Protein AF-A0A1V4XGA5-F1 (afdb_monomer_lite)

Sequence (130 aa):
MRIRLISMTCALLSMILLMPLAASAEAWVLWSKNELLSFDKGGVSKESREWEIIYAFPSYKQCVQGQEQTWKQRKIVWSNPGDKAVEKVDGKKPDLLIIHYKGSADKSAGARRTDTLMCLPSPLDPRDPK

Radius of gyration: 26.68 Å; chains: 1; bounding box: 82×33×81 Å

Foldseek 3Di:
DDDDDPDDDPPVVVVVPPPPPPPPQQKKWKKKKKWKFKAAPPGTPDIDIDMDTPDIDSDPVVSLVVLVVVVVVVQVVQVPPPHFDWPDWDDPDSFKIKTWTDWDPDPGMTMTMIMMIGMDGPVDDPPDDD

Secondary structure (DSSP, 8-state):
-------SSTTSSTTGGG---------EEEEEEEEEEEEETTEEEEEEEEEEEEEEESSHHHHHHHHHHHHHHHHHHTTSTTS--EEEEEEEETTEEEEEEPPP--TTS-EEEEEEEEEEETT--TTS--

Structure (mmCIF, N/CA/C/O backbone):
data_AF-A0A1V4XGA5-F1
#
_entry.id   AF-A0A1V4XGA5-F1
#
loop_
_atom_site.group_PDB
_atom_site.id
_atom_site.type_symbol
_atom_site.label_atom_id
_atom_site.label_alt_id
_atom_site.label_comp_id
_atom_site.label_asym_id
_atom_site.label_entity_id
_atom_site.label_seq_id
_atom_site.pdbx_PDB_ins_code
_atom_site.Cartn_x
_atom_site.Cartn_y
_atom_site.Cartn_z
_atom_site.occupancy
_atom_site.B_iso_or_equiv
_atom_site.auth_seq_id
_atom_site.auth_comp_id
_atom_site.auth_asym_id
_atom_site.auth_atom_id
_atom_site.pdbx_PDB_model_num
ATOM 1 N N . MET A 1 1 ? -60.502 -20.041 53.160 1.00 39.03 1 MET A N 1
ATOM 2 C CA . MET A 1 1 ? -59.070 -19.675 53.174 1.00 39.03 1 MET A CA 1
ATOM 3 C C . MET A 1 1 ? -58.451 -20.187 51.872 1.00 39.03 1 MET A C 1
ATOM 5 O O . MET A 1 1 ? -58.300 -21.389 51.724 1.00 39.03 1 MET A O 1
ATOM 9 N N . ARG A 1 2 ? -58.257 -19.326 50.861 1.00 42.47 2 ARG A N 1
ATOM 10 C CA . ARG A 1 2 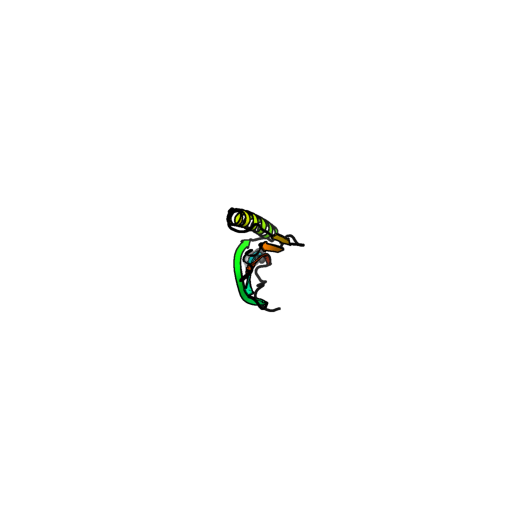? -57.710 -19.701 49.539 1.00 42.47 2 ARG A CA 1
ATOM 11 C C . ARG A 1 2 ? -56.370 -18.988 49.364 1.00 42.47 2 ARG A C 1
ATOM 13 O O . ARG A 1 2 ? -56.331 -17.761 49.339 1.00 42.47 2 ARG A O 1
ATOM 20 N N . ILE A 1 3 ? -55.293 -19.766 49.338 1.00 47.38 3 ILE A N 1
ATOM 21 C CA . ILE A 1 3 ? -53.911 -19.292 49.234 1.00 47.38 3 ILE A CA 1
ATOM 22 C C . ILE A 1 3 ? -53.665 -18.828 47.793 1.00 47.38 3 ILE A C 1
ATOM 24 O O . ILE A 1 3 ? -53.963 -19.545 46.840 1.00 47.38 3 ILE A O 1
ATOM 28 N N . ARG A 1 4 ? -53.178 -17.590 47.654 1.00 48.88 4 ARG A N 1
ATOM 29 C CA . ARG A 1 4 ? -52.839 -16.941 46.383 1.00 48.88 4 ARG A CA 1
ATOM 30 C C . ARG A 1 4 ? -51.620 -17.627 45.765 1.00 48.88 4 ARG A C 1
ATOM 32 O O . ARG A 1 4 ? -50.563 -17.664 46.381 1.00 48.88 4 ARG A O 1
ATOM 39 N N . LEU A 1 5 ? -51.775 -18.123 44.543 1.00 51.28 5 LEU A N 1
ATOM 40 C CA . LEU A 1 5 ? -50.743 -18.808 43.761 1.00 51.28 5 LEU A CA 1
ATOM 41 C C . LEU A 1 5 ? -50.466 -17.990 42.492 1.00 51.28 5 LEU A C 1
ATOM 43 O O . LEU A 1 5 ? -50.730 -18.427 41.382 1.00 51.28 5 LEU A O 1
ATOM 47 N N . ILE A 1 6 ? -50.030 -16.739 42.655 1.00 53.91 6 ILE A N 1
ATOM 48 C CA . ILE A 1 6 ? -49.621 -15.881 41.532 1.00 53.91 6 ILE A CA 1
ATOM 49 C C . ILE A 1 6 ? -48.497 -14.971 42.023 1.00 53.91 6 ILE A C 1
ATOM 51 O O . ILE A 1 6 ? -48.749 -13.845 42.431 1.00 53.91 6 ILE A O 1
ATOM 55 N N . SER A 1 7 ? -47.261 -15.463 42.061 1.00 53.22 7 SER A N 1
ATOM 56 C CA . SER A 1 7 ? -46.095 -14.585 42.234 1.00 53.22 7 SER A CA 1
ATOM 57 C C . SER A 1 7 ? -44.791 -15.309 41.903 1.00 53.22 7 SER A C 1
ATOM 59 O O . SER A 1 7 ? -43.906 -15.385 42.750 1.00 53.22 7 SER A O 1
ATOM 61 N N . MET A 1 8 ? -44.648 -15.909 40.714 1.00 50.91 8 MET A N 1
ATOM 62 C CA . MET A 1 8 ? -43.345 -16.508 40.378 1.00 50.91 8 MET A CA 1
ATOM 63 C C . MET A 1 8 ? -43.033 -16.684 38.887 1.00 50.91 8 MET A C 1
ATOM 65 O O . MET A 1 8 ? -42.245 -17.547 38.529 1.00 50.91 8 MET A O 1
ATOM 69 N N . THR A 1 9 ? -43.619 -15.875 38.001 1.00 50.66 9 THR A N 1
ATOM 70 C CA . THR A 1 9 ? -43.329 -15.956 36.552 1.00 50.66 9 THR A CA 1
ATOM 71 C C . THR A 1 9 ? -42.766 -14.672 35.937 1.00 50.66 9 THR A C 1
ATOM 73 O O . THR A 1 9 ? -42.233 -14.725 34.835 1.00 50.66 9 THR A O 1
ATOM 76 N N . CYS A 1 10 ? -42.764 -13.534 36.643 1.00 47.88 10 CYS A N 1
ATOM 77 C CA . CYS A 1 10 ? -42.245 -12.269 36.092 1.00 47.88 10 CYS A CA 1
ATOM 78 C C . CYS A 1 10 ? -40.722 -12.072 36.197 1.00 47.88 10 CYS A C 1
ATOM 80 O O . CYS A 1 10 ? -40.206 -11.128 35.610 1.00 47.88 10 CYS A O 1
ATOM 82 N N . ALA A 1 11 ? -39.983 -12.919 36.922 1.00 51.38 11 ALA A N 1
ATOM 83 C CA . ALA A 1 11 ? -38.547 -12.699 37.144 1.00 51.38 11 ALA A CA 1
ATOM 84 C C . ALA A 1 11 ? -37.634 -13.284 36.047 1.00 51.38 11 ALA A C 1
ATOM 86 O O . ALA A 1 11 ? -36.459 -12.939 35.990 1.00 51.38 11 ALA A O 1
ATOM 87 N N . LEU A 1 12 ? -38.152 -14.158 35.174 1.00 49.78 12 LEU A N 1
ATOM 88 C CA . LEU A 1 12 ? -37.349 -14.825 34.137 1.00 49.78 12 LEU A CA 1
ATOM 89 C C . LEU A 1 12 ? -37.356 -14.096 32.784 1.00 49.78 12 LEU A C 1
ATOM 91 O O . LEU A 1 12 ? -36.491 -14.360 31.955 1.00 49.78 12 LEU A O 1
ATOM 95 N N . LEU A 1 13 ? -38.279 -13.152 32.556 1.00 48.88 13 LEU A N 1
ATOM 96 C CA . LEU A 1 13 ? -38.340 -12.393 31.297 1.00 48.88 13 LEU A CA 1
ATOM 97 C C . LEU A 1 13 ? -37.403 -11.172 31.265 1.00 48.88 13 LEU A C 1
ATOM 99 O O . LEU A 1 13 ? -37.088 -10.666 30.192 1.00 48.88 13 LEU A O 1
ATOM 103 N N . SER A 1 14 ? -36.936 -10.695 32.420 1.00 50.59 14 SER A N 1
ATOM 104 C CA . SER A 1 14 ? -36.100 -9.492 32.535 1.00 50.59 14 SER A CA 1
ATOM 105 C C . SER A 1 14 ? -34.599 -9.742 32.334 1.00 50.59 14 SER A C 1
ATOM 107 O O . SER A 1 14 ? -33.855 -8.783 32.155 1.00 50.59 14 SER A O 1
ATOM 109 N N . MET A 1 15 ? -34.138 -11.000 32.290 1.00 50.62 15 MET A N 1
ATOM 110 C CA . MET A 1 15 ? -32.725 -11.329 32.023 1.00 50.62 15 MET A CA 1
ATOM 111 C C . MET A 1 15 ? -32.352 -11.377 30.532 1.00 50.62 15 MET A C 1
ATOM 113 O O . MET A 1 15 ? -31.168 -11.396 30.210 1.00 50.62 15 MET A O 1
ATOM 117 N N . ILE A 1 16 ? -33.322 -11.360 29.611 1.00 55.00 16 ILE A N 1
ATOM 118 C CA . ILE A 1 16 ? -33.055 -11.476 28.162 1.00 55.00 16 ILE A CA 1
ATOM 119 C C . ILE A 1 16 ? -32.759 -10.106 27.508 1.00 55.00 16 ILE A C 1
ATOM 121 O O . ILE A 1 16 ? -32.210 -10.039 26.414 1.00 55.00 16 ILE A O 1
ATOM 125 N N . LEU A 1 17 ? -33.038 -8.989 28.189 1.00 51.81 17 LEU A N 1
ATOM 126 C CA . LEU A 1 17 ? -32.916 -7.628 27.632 1.00 51.81 17 LEU A CA 1
ATOM 127 C C . LEU A 1 17 ? -31.527 -6.977 27.772 1.00 51.81 17 LEU A C 1
ATOM 129 O O . LEU A 1 17 ? -31.356 -5.820 27.399 1.00 51.81 17 LEU A O 1
ATOM 133 N N . LEU A 1 18 ? -30.530 -7.708 28.276 1.00 53.53 18 LEU A N 1
ATOM 134 C CA . LEU A 1 18 ? -29.144 -7.240 28.416 1.00 53.53 18 LEU A CA 1
ATOM 135 C C . LEU A 1 18 ? -28.170 -8.032 27.539 1.00 53.53 18 LEU A C 1
ATOM 137 O O . LEU A 1 18 ? -26.986 -8.111 27.853 1.00 53.53 18 LEU A O 1
ATOM 141 N N . MET A 1 19 ? -28.635 -8.615 26.429 1.00 59.16 19 MET A N 1
ATOM 142 C CA . MET A 1 19 ? -27.693 -8.966 25.371 1.00 59.16 19 MET A CA 1
ATOM 143 C C . MET A 1 19 ? -27.219 -7.653 24.743 1.00 59.16 19 MET A C 1
ATOM 145 O O . MET A 1 19 ? -28.039 -6.958 24.135 1.00 59.16 19 MET A O 1
ATOM 149 N N . PRO A 1 20 ? -25.936 -7.270 24.897 1.00 57.62 20 PRO A N 1
ATOM 150 C CA . PRO A 1 20 ? -25.413 -6.174 24.112 1.00 57.62 20 PRO A CA 1
ATOM 151 C C . PRO A 1 20 ? -25.610 -6.600 22.663 1.00 57.62 20 PRO A C 1
ATOM 153 O O . PRO A 1 20 ? -25.123 -7.661 22.265 1.00 57.62 20 PRO A O 1
ATOM 156 N N . LEU A 1 21 ? -26.373 -5.815 21.892 1.00 52.91 21 LEU A N 1
ATOM 157 C CA . LEU A 1 21 ? -26.310 -5.902 20.440 1.00 52.91 21 LEU A CA 1
ATOM 158 C C . LEU A 1 21 ? -24.822 -5.901 20.134 1.00 52.91 21 LEU A C 1
ATOM 160 O O . LEU A 1 21 ? -24.141 -4.936 20.485 1.00 52.91 21 LEU A O 1
ATOM 16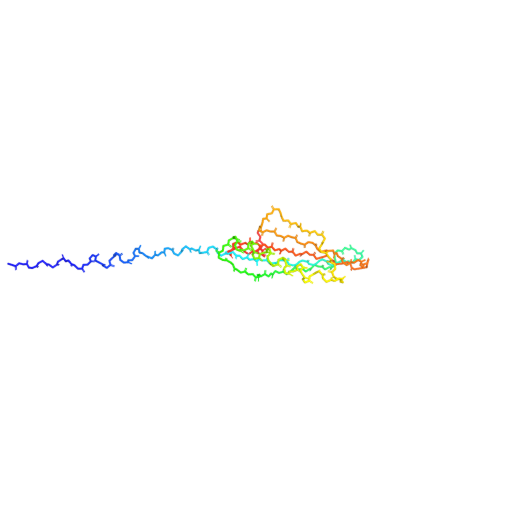4 N N . ALA A 1 22 ? -24.312 -7.013 19.606 1.00 53.34 22 ALA A N 1
ATOM 165 C CA . ALA A 1 22 ? -22.938 -7.103 19.173 1.00 53.34 22 ALA A CA 1
ATOM 166 C C . ALA A 1 22 ? -22.770 -5.980 18.153 1.00 53.34 22 ALA A C 1
ATOM 168 O O . ALA A 1 22 ? -23.205 -6.099 17.008 1.00 53.34 22 ALA A O 1
ATOM 169 N N . ALA A 1 23 ? -22.243 -4.844 18.609 1.00 54.56 23 ALA A N 1
ATOM 170 C CA . ALA A 1 23 ? -21.794 -3.789 17.740 1.00 54.56 23 ALA A CA 1
ATOM 171 C C . ALA A 1 23 ? -20.790 -4.494 16.843 1.00 54.56 23 ALA A C 1
ATOM 173 O O . ALA A 1 23 ? -19.766 -4.971 17.332 1.00 54.56 23 ALA A O 1
ATOM 174 N N . SER A 1 24 ? -21.162 -4.684 15.577 1.00 56.19 24 SER A N 1
ATOM 175 C CA . SER A 1 24 ? -20.272 -5.179 14.539 1.00 56.19 24 SER A CA 1
ATOM 176 C C . SER A 1 24 ? -19.015 -4.332 14.649 1.00 56.19 24 SER A C 1
ATOM 178 O O . SER A 1 24 ? -19.040 -3.163 14.269 1.00 56.19 24 SER A O 1
ATOM 180 N N . ALA A 1 25 ? -17.963 -4.870 15.269 1.00 59.16 25 ALA A N 1
ATOM 181 C CA . ALA A 1 25 ? -16.711 -4.159 15.400 1.00 59.16 25 ALA A CA 1
ATOM 182 C C . ALA A 1 25 ? -16.238 -3.933 13.969 1.00 59.16 25 ALA A C 1
ATOM 184 O O . ALA A 1 25 ? -15.902 -4.891 13.274 1.00 59.16 25 ALA A O 1
ATOM 185 N N . GLU A 1 26 ? -16.326 -2.689 13.498 1.00 75.44 26 GLU A N 1
ATOM 186 C CA . GLU A 1 26 ? -15.869 -2.316 12.169 1.00 75.44 26 GLU A CA 1
ATOM 187 C C . GLU A 1 26 ? -14.363 -2.570 12.123 1.00 75.44 26 GLU A C 1
ATOM 189 O O . GLU A 1 26 ? -13.555 -1.759 12.573 1.00 75.44 26 GLU A O 1
ATOM 194 N N . ALA A 1 27 ? -13.984 -3.751 11.644 1.00 90.00 27 ALA A N 1
ATOM 195 C CA . ALA A 1 27 ? -12.598 -4.102 11.426 1.00 90.00 27 ALA A CA 1
ATOM 196 C C . ALA A 1 27 ? -12.096 -3.353 10.190 1.00 90.00 27 ALA A C 1
ATOM 198 O O . ALA A 1 27 ? -12.814 -3.194 9.204 1.00 90.00 27 ALA A O 1
ATOM 199 N N . TRP A 1 28 ? -10.852 -2.902 10.244 1.00 95.44 28 TRP A N 1
ATOM 200 C CA . TRP A 1 28 ? -10.155 -2.203 9.176 1.00 95.44 28 TRP A CA 1
ATOM 201 C C . TRP A 1 28 ? -8.948 -3.019 8.751 1.00 95.44 28 TRP A C 1
ATOM 203 O O . TRP A 1 28 ? -8.192 -3.509 9.581 1.00 95.44 28 TRP A O 1
ATOM 213 N N . VAL A 1 29 ? -8.756 -3.156 7.452 1.00 96.69 29 VAL A N 1
ATOM 214 C CA . VAL A 1 29 ? -7.722 -3.982 6.850 1.00 96.69 29 VAL A CA 1
ATOM 215 C C . VAL A 1 29 ? -6.731 -3.076 6.142 1.00 96.69 29 VAL A C 1
ATOM 217 O O . VAL A 1 29 ? -7.111 -2.228 5.332 1.00 96.69 29 VAL A O 1
ATOM 220 N N . LEU A 1 30 ? -5.453 -3.260 6.463 1.00 97.62 30 LEU A N 1
ATOM 221 C CA . LEU A 1 30 ? -4.349 -2.661 5.737 1.00 97.62 30 LEU A CA 1
ATOM 222 C C . LEU A 1 30 ? -3.985 -3.568 4.566 1.00 97.62 30 LEU A C 1
ATOM 224 O O . LEU A 1 30 ? -3.378 -4.625 4.741 1.00 97.62 30 LEU A O 1
ATOM 228 N N . TRP A 1 31 ? -4.329 -3.119 3.372 1.00 97.50 31 TRP A N 1
ATOM 229 C CA . TRP A 1 31 ? -3.990 -3.767 2.118 1.00 97.50 31 TRP A CA 1
ATOM 230 C C . TRP A 1 31 ? -2.710 -3.186 1.525 1.00 97.50 31 TRP A C 1
ATOM 232 O O . TRP A 1 31 ? -2.430 -1.992 1.653 1.00 97.50 31 TRP A O 1
ATOM 242 N N . SER A 1 32 ? -1.971 -4.031 0.816 1.00 96.31 32 SER A N 1
ATOM 243 C CA . SER A 1 32 ? -0.858 -3.663 -0.048 1.00 96.31 32 SER A CA 1
ATOM 244 C C . SER A 1 32 ? -1.156 -4.108 -1.473 1.00 96.31 32 SER A C 1
ATOM 246 O O . SER A 1 32 ? -1.566 -5.243 -1.702 1.00 96.31 32 SER A O 1
ATOM 248 N N . LYS A 1 33 ? -0.892 -3.230 -2.435 1.00 95.56 33 LYS A N 1
ATOM 249 C CA . LYS A 1 33 ? -0.879 -3.530 -3.865 1.00 95.56 33 LYS A CA 1
ATOM 250 C C . LYS A 1 33 ? 0.523 -3.264 -4.392 1.00 95.56 33 LYS A C 1
ATOM 252 O O . LYS A 1 33 ? 0.986 -2.132 -4.298 1.00 95.56 33 LYS A O 1
ATOM 257 N N . ASN A 1 34 ? 1.186 -4.270 -4.940 1.00 91.75 34 ASN A N 1
ATOM 258 C CA . ASN A 1 34 ? 2.492 -4.120 -5.573 1.00 91.75 34 ASN A CA 1
ATOM 259 C C . ASN A 1 34 ? 2.313 -4.231 -7.087 1.00 91.75 34 ASN A C 1
ATOM 261 O O . ASN A 1 34 ? 1.782 -5.223 -7.584 1.00 91.75 34 ASN A O 1
ATOM 265 N N . GLU A 1 35 ? 2.738 -3.208 -7.818 1.00 91.81 35 GLU A N 1
ATOM 266 C CA . GLU A 1 35 ? 2.656 -3.146 -9.274 1.00 91.81 35 GLU A CA 1
ATOM 267 C C . GLU A 1 35 ? 4.055 -3.023 -9.862 1.00 91.81 35 GLU A C 1
ATOM 269 O O . GLU A 1 35 ? 4.831 -2.152 -9.464 1.00 91.81 35 GLU A O 1
ATOM 274 N N . LEU A 1 36 ? 4.367 -3.880 -10.830 1.00 88.94 36 LEU A N 1
ATOM 275 C CA . LEU A 1 36 ? 5.624 -3.851 -11.565 1.00 88.94 36 LEU A CA 1
ATOM 276 C C . LEU A 1 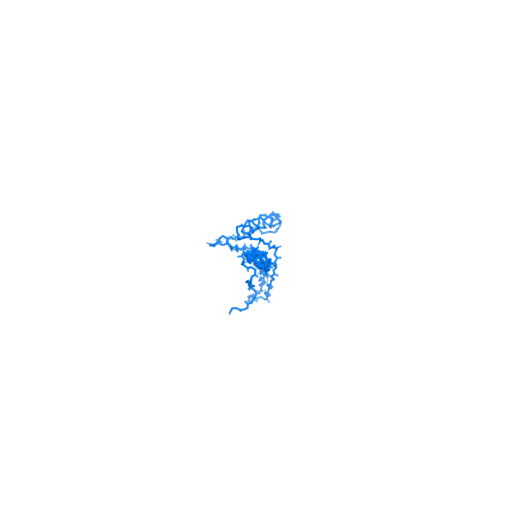36 ? 5.330 -3.795 -13.061 1.00 88.94 36 LEU A C 1
ATOM 278 O O . LEU A 1 36 ? 4.720 -4.701 -13.624 1.00 88.94 36 LEU A O 1
ATOM 282 N N . LEU A 1 37 ? 5.804 -2.729 -13.696 1.00 88.94 37 LEU A N 1
ATOM 283 C CA . LEU A 1 37 ? 5.778 -2.552 -15.141 1.00 88.94 37 LEU A CA 1
ATOM 284 C C . LEU A 1 37 ? 7.193 -2.730 -15.672 1.00 88.94 37 LEU A C 1
ATOM 286 O O . LEU A 1 37 ? 8.094 -1.989 -15.284 1.00 88.94 37 LEU A O 1
ATOM 290 N N . SER A 1 38 ? 7.389 -3.706 -16.546 1.00 87.19 38 SER A N 1
ATOM 291 C CA . SER A 1 38 ? 8.636 -3.904 -17.285 1.00 87.19 38 SER A CA 1
ATOM 292 C C . SER A 1 38 ? 8.483 -3.313 -18.678 1.00 87.19 38 SER A C 1
ATOM 294 O O . SER A 1 38 ? 7.427 -3.450 -19.295 1.00 87.19 38 SER A O 1
ATOM 296 N N . PHE A 1 39 ? 9.531 -2.659 -19.161 1.00 84.81 39 PHE A N 1
ATOM 297 C CA . PHE A 1 39 ? 9.551 -1.978 -20.447 1.00 84.81 39 PHE A CA 1
ATOM 298 C C . PHE A 1 39 ? 10.595 -2.608 -21.363 1.00 84.81 39 PHE A C 1
ATOM 300 O O . PHE A 1 39 ? 11.678 -2.970 -20.905 1.00 84.81 39 PHE A O 1
ATOM 307 N N . ASP A 1 40 ? 10.287 -2.699 -22.651 1.00 84.25 40 ASP A N 1
ATOM 308 C CA . ASP A 1 40 ? 11.223 -3.057 -23.715 1.00 84.25 40 ASP A CA 1
ATOM 309 C C . ASP A 1 40 ? 11.292 -1.948 -24.783 1.00 84.25 40 ASP A C 1
ATOM 311 O O . ASP A 1 40 ? 10.772 -0.845 -24.597 1.00 84.25 40 ASP A O 1
ATOM 315 N N . LYS A 1 41 ? 11.955 -2.223 -25.913 1.00 77.75 41 LYS A N 1
ATOM 316 C CA . LYS A 1 41 ? 12.194 -1.255 -27.000 1.00 77.75 41 LYS A CA 1
ATOM 317 C C . LYS A 1 41 ? 10.918 -0.707 -27.667 1.00 77.75 41 LYS A C 1
ATOM 319 O O . LYS A 1 41 ? 11.047 0.175 -28.513 1.00 77.75 41 LYS A O 1
ATOM 324 N N . GLY A 1 42 ? 9.726 -1.205 -27.325 1.00 73.12 42 GLY A N 1
ATOM 325 C CA . GLY A 1 42 ? 8.449 -0.770 -27.899 1.00 73.12 42 GLY A CA 1
ATOM 326 C C . GLY A 1 42 ? 7.399 -0.297 -26.890 1.00 73.12 42 GLY A C 1
ATOM 327 O O . GLY A 1 42 ? 6.386 0.256 -27.314 1.00 73.12 42 GLY A O 1
ATOM 328 N N . GLY A 1 43 ? 7.606 -0.476 -25.581 1.00 79.69 43 GLY A N 1
ATOM 329 C CA . GLY A 1 43 ? 6.630 -0.076 -24.564 1.00 79.69 43 GLY A CA 1
ATOM 330 C C . GLY A 1 43 ? 6.624 -0.994 -23.347 1.00 79.69 43 GLY A C 1
ATOM 331 O O . GLY A 1 43 ? 7.658 -1.532 -22.965 1.00 79.69 43 GLY A O 1
ATOM 332 N N . VAL A 1 44 ? 5.461 -1.140 -22.703 1.00 83.44 44 VAL A N 1
ATOM 333 C CA . VAL A 1 44 ? 5.285 -2.079 -21.583 1.00 83.44 44 VAL A CA 1
ATOM 334 C C . VAL A 1 44 ? 5.278 -3.503 -22.134 1.00 83.44 44 VAL A C 1
ATOM 336 O O . VAL A 1 44 ? 4.395 -3.861 -22.908 1.00 83.44 44 VAL A O 1
ATOM 339 N N . SER A 1 45 ? 6.243 -4.314 -21.711 1.00 86.69 45 SER A N 1
ATOM 340 C CA . SER A 1 45 ? 6.382 -5.715 -22.119 1.00 86.69 45 SER A CA 1
ATOM 341 C C . SER A 1 45 ? 5.750 -6.683 -21.124 1.00 86.69 45 SER A C 1
ATOM 343 O O . SER A 1 45 ? 5.280 -7.756 -21.501 1.00 86.69 45 SER A O 1
ATOM 345 N N . LYS A 1 46 ? 5.722 -6.312 -19.839 1.00 86.56 46 LYS A N 1
ATOM 346 C CA . LYS A 1 46 ? 5.137 -7.124 -18.772 1.00 86.56 46 LYS A CA 1
ATOM 347 C C . LYS A 1 46 ? 4.547 -6.243 -17.683 1.00 86.56 46 LYS A C 1
ATOM 349 O O . LYS A 1 46 ? 5.198 -5.310 -17.219 1.00 86.56 46 LYS A O 1
ATOM 354 N N . GLU A 1 47 ? 3.354 -6.601 -17.231 1.00 89.75 47 GLU A N 1
ATOM 355 C CA . GLU A 1 47 ? 2.725 -6.055 -16.032 1.00 89.75 47 GLU A CA 1
ATOM 356 C C . GLU A 1 47 ? 2.508 -7.191 -15.032 1.00 89.75 47 GLU A C 1
ATOM 358 O O . GLU A 1 47 ? 2.049 -8.276 -15.396 1.00 89.75 47 GLU A O 1
ATOM 363 N N . SER A 1 48 ? 2.845 -6.955 -13.768 1.00 90.62 48 SER A N 1
ATOM 364 C CA . SER A 1 48 ? 2.417 -7.809 -12.664 1.00 90.62 48 SER A CA 1
ATOM 365 C C . SER A 1 48 ? 1.794 -6.973 -11.562 1.00 90.62 48 SER A C 1
ATOM 367 O O . SER A 1 48 ? 2.275 -5.884 -11.239 1.00 90.62 48 SER A O 1
ATOM 369 N N . ARG A 1 49 ? 0.727 -7.514 -10.976 1.00 93.50 49 ARG A N 1
ATOM 370 C CA . ARG A 1 49 ? -0.019 -6.903 -9.884 1.00 93.50 49 ARG A CA 1
ATOM 371 C C . ARG A 1 49 ? -0.265 -7.944 -8.807 1.00 93.50 49 ARG A C 1
ATOM 373 O O . ARG A 1 49 ? -0.890 -8.966 -9.070 1.00 93.50 49 ARG A O 1
ATOM 380 N N . GLU A 1 50 ? 0.188 -7.646 -7.604 1.00 94.00 50 GLU A N 1
ATOM 381 C CA . GLU A 1 50 ? 0.020 -8.502 -6.436 1.00 94.00 50 GLU A CA 1
ATOM 382 C C . GLU A 1 50 ? -0.718 -7.742 -5.344 1.00 94.00 50 GLU A C 1
ATOM 384 O O . GLU A 1 50 ? -0.468 -6.55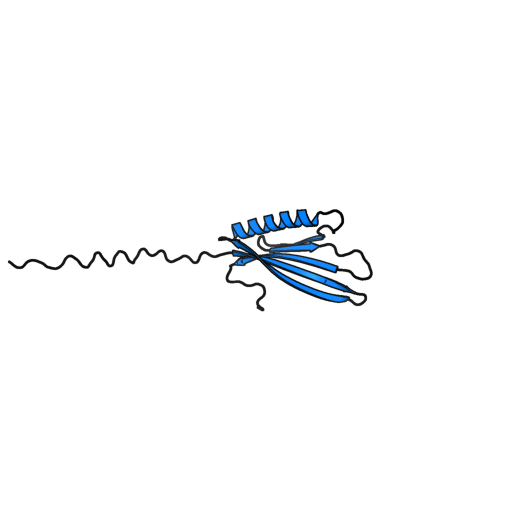6 -5.123 1.00 94.00 50 GLU A O 1
ATOM 389 N N . TRP A 1 51 ? -1.629 -8.436 -4.669 1.00 95.12 51 TRP A N 1
ATOM 390 C CA . TRP A 1 51 ? -2.412 -7.901 -3.565 1.00 95.12 51 TRP A CA 1
ATOM 391 C C . TRP A 1 51 ? -2.168 -8.724 -2.314 1.00 95.12 51 TRP A C 1
ATOM 393 O O . TRP A 1 51 ? -2.155 -9.952 -2.368 1.00 95.12 51 TRP A O 1
ATOM 403 N N . GLU A 1 52 ? -2.034 -8.041 -1.189 1.00 95.50 52 GLU A N 1
ATOM 404 C CA . GLU A 1 52 ? -1.739 -8.657 0.095 1.00 95.50 52 GLU A CA 1
ATOM 405 C C . GLU A 1 52 ? -2.507 -7.942 1.206 1.00 95.50 52 GLU A C 1
ATOM 407 O O . GLU A 1 52 ? -2.615 -6.713 1.210 1.00 95.50 52 GLU A O 1
ATOM 412 N N . ILE A 1 53 ? -3.012 -8.711 2.168 1.00 96.06 53 ILE A N 1
ATOM 413 C CA . ILE A 1 53 ? -3.451 -8.178 3.457 1.00 96.06 53 ILE A CA 1
ATOM 414 C C . ILE A 1 53 ? -2.239 -8.185 4.378 1.00 96.06 53 ILE A C 1
ATOM 416 O O . ILE A 1 53 ? -1.716 -9.248 4.695 1.00 96.06 53 ILE A O 1
ATOM 420 N N . ILE A 1 54 ? -1.815 -7.007 4.825 1.00 96.31 54 ILE A N 1
ATOM 421 C CA . ILE A 1 54 ? -0.677 -6.879 5.737 1.00 96.31 54 ILE A CA 1
ATOM 422 C C . ILE A 1 54 ? -1.139 -7.119 7.177 1.00 96.31 54 ILE A C 1
ATOM 424 O O . ILE A 1 54 ? -0.586 -7.958 7.880 1.00 96.31 54 ILE A O 1
ATOM 428 N N . TYR A 1 55 ? -2.177 -6.395 7.611 1.00 95.56 55 TYR A N 1
ATOM 429 C CA . TYR A 1 55 ? -2.719 -6.468 8.971 1.00 95.56 55 TYR A CA 1
ATOM 430 C C . TYR A 1 55 ? -4.218 -6.153 8.994 1.00 95.56 55 TYR A C 1
ATOM 432 O O . TYR A 1 55 ? -4.733 -5.457 8.118 1.00 95.56 55 TYR A O 1
ATOM 440 N N . ALA A 1 56 ? -4.896 -6.603 10.050 1.00 95.31 56 ALA A N 1
ATOM 441 C CA . ALA A 1 56 ? -6.249 -6.187 10.404 1.00 95.31 56 ALA A CA 1
ATOM 442 C C . ALA A 1 56 ? -6.243 -5.474 11.765 1.00 95.31 56 ALA A C 1
ATOM 444 O O . ALA A 1 56 ? -5.518 -5.861 12.681 1.00 95.31 56 ALA A O 1
ATOM 445 N N . PHE A 1 57 ? -7.062 -4.437 11.893 1.00 94.94 57 PHE A N 1
ATOM 446 C CA . PHE A 1 57 ? -7.140 -3.551 13.046 1.00 94.94 57 PHE A CA 1
ATOM 447 C C . PHE A 1 57 ? -8.597 -3.354 13.469 1.00 94.94 57 PHE A C 1
ATOM 449 O O . PHE A 1 57 ? -9.477 -3.285 12.616 1.00 94.94 57 PHE A O 1
ATOM 456 N N . PRO A 1 58 ? -8.883 -3.178 14.765 1.00 94.00 58 PRO A N 1
ATOM 457 C CA . PRO A 1 58 ? -10.240 -2.918 15.243 1.00 94.00 58 PRO A CA 1
ATOM 458 C C . PRO A 1 58 ? -10.724 -1.480 14.987 1.00 94.00 58 PRO A C 1
ATOM 460 O O . PRO A 1 58 ? -11.851 -1.153 15.338 1.00 94.00 58 PRO A O 1
ATOM 463 N N . SER A 1 59 ? -9.889 -0.585 14.443 1.00 94.88 59 SER A N 1
ATOM 464 C CA . SER A 1 59 ? -10.301 0.790 14.137 1.00 94.88 59 SER A CA 1
ATOM 465 C C . SER A 1 59 ? -9.513 1.409 12.985 1.00 94.88 59 SER A C 1
ATOM 467 O O . SER A 1 59 ? -8.337 1.099 12.774 1.00 94.88 59 SER A O 1
ATOM 469 N N . TYR A 1 60 ? -10.140 2.377 12.313 1.00 94.69 60 TYR A N 1
ATOM 470 C CA . TYR A 1 60 ? -9.529 3.189 11.261 1.00 94.69 60 TYR A CA 1
ATOM 471 C C . TYR A 1 60 ? -8.197 3.818 11.689 1.00 94.69 60 TYR A C 1
ATOM 473 O O . TYR A 1 60 ? -7.183 3.692 11.006 1.00 94.69 60 TYR A O 1
ATOM 481 N N . LYS A 1 61 ? -8.186 4.463 12.864 1.00 95.50 61 LYS A N 1
ATOM 482 C CA . LYS A 1 61 ? -7.012 5.170 13.389 1.00 95.50 61 LYS A CA 1
ATOM 483 C C . LYS A 1 61 ? -5.818 4.232 13.561 1.00 95.50 61 LYS A C 1
ATOM 485 O O . LYS A 1 61 ? -4.700 4.607 13.222 1.00 95.50 61 LYS A O 1
ATOM 490 N N . GLN A 1 62 ? -6.052 3.025 14.072 1.00 96.12 62 GLN A N 1
ATOM 491 C CA . GLN A 1 62 ? -4.992 2.031 14.229 1.00 96.12 62 GLN A CA 1
ATOM 492 C C . GLN A 1 62 ? -4.511 1.492 12.882 1.00 96.12 62 GLN A C 1
ATOM 494 O O . GLN A 1 62 ? -3.311 1.291 12.724 1.00 96.12 62 GLN A O 1
ATOM 499 N N . CYS A 1 63 ? -5.403 1.342 11.897 1.00 97.00 63 CYS A N 1
ATOM 500 C CA . CYS A 1 63 ? -4.991 0.979 10.546 1.00 97.00 63 CYS A CA 1
ATOM 501 C C . CYS A 1 63 ? -4.049 2.019 9.937 1.00 97.00 63 CYS A C 1
ATOM 503 O O . CYS A 1 63 ? -2.970 1.659 9.472 1.00 97.00 63 CYS A O 1
ATOM 505 N N . VAL A 1 64 ? -4.401 3.307 10.001 1.00 96.31 64 VAL A N 1
ATOM 506 C CA . VAL A 1 64 ? -3.548 4.394 9.490 1.00 96.31 64 VAL A CA 1
ATOM 507 C C . VAL A 1 64 ? -2.193 4.417 10.209 1.00 96.31 64 VAL A C 1
ATOM 509 O O . VAL A 1 64 ? -1.148 4.531 9.573 1.00 96.31 64 VAL A O 1
ATOM 512 N N . GLN A 1 65 ? -2.171 4.216 11.529 1.00 95.88 65 GLN A N 1
ATOM 513 C CA . GLN A 1 65 ? -0.913 4.099 12.278 1.00 95.88 65 GLN A CA 1
ATOM 514 C C . GLN A 1 65 ? -0.075 2.892 11.824 1.00 95.88 65 GLN A C 1
ATOM 516 O O . GLN A 1 65 ? 1.137 3.015 11.637 1.00 95.88 65 GLN A O 1
ATOM 521 N N . GLY A 1 66 ? -0.707 1.736 11.610 1.00 95.81 66 GLY A N 1
ATOM 522 C CA . GLY A 1 66 ? -0.057 0.544 11.066 1.00 95.81 66 GLY A CA 1
ATOM 523 C C . GLY A 1 66 ? 0.468 0.755 9.644 1.00 95.81 66 GLY A C 1
ATOM 524 O O . GLY A 1 66 ? 1.559 0.287 9.314 1.00 95.81 66 GLY A O 1
ATOM 525 N N . GLN A 1 67 ? -0.254 1.517 8.820 1.00 95.81 67 GLN A N 1
ATOM 526 C CA . GLN A 1 67 ? 0.165 1.916 7.479 1.00 95.81 67 GLN A CA 1
ATOM 527 C C . GLN A 1 67 ? 1.463 2.732 7.528 1.00 95.81 67 GLN A C 1
ATOM 529 O O . GLN A 1 67 ? 2.429 2.402 6.837 1.00 95.81 67 GLN A O 1
ATOM 534 N N . GLU A 1 68 ? 1.529 3.754 8.386 1.00 93.06 68 GLU A N 1
ATOM 535 C CA . GLU A 1 68 ? 2.735 4.569 8.565 1.00 93.06 68 GLU A CA 1
ATOM 536 C C . GLU A 1 68 ? 3.928 3.750 9.072 1.00 93.06 68 GLU A C 1
ATOM 538 O O . GLU A 1 68 ? 5.062 3.958 8.634 1.00 93.06 68 GLU A O 1
ATOM 543 N N . GLN A 1 69 ? 3.697 2.820 10.003 1.00 93.94 69 GLN A N 1
ATOM 544 C CA . GLN A 1 69 ? 4.744 1.934 10.518 1.00 93.94 69 GLN A CA 1
ATOM 545 C C . GLN A 1 69 ? 5.258 0.980 9.437 1.00 93.94 69 GLN A C 1
ATOM 547 O O . GLN A 1 69 ? 6.471 0.863 9.257 1.00 93.94 69 GLN A O 1
ATOM 552 N N . THR A 1 70 ? 4.349 0.371 8.674 1.00 93.19 70 THR A N 1
ATOM 553 C CA . THR A 1 70 ? 4.681 -0.489 7.529 1.00 93.19 70 THR A CA 1
ATOM 554 C C . THR A 1 70 ? 5.519 0.283 6.515 1.00 93.19 70 THR A C 1
ATOM 556 O O . THR A 1 70 ? 6.550 -0.205 6.050 1.00 93.19 70 THR A O 1
ATOM 559 N N . TRP A 1 71 ? 5.138 1.529 6.222 1.00 89.50 71 TRP A N 1
ATOM 560 C CA . TRP A 1 71 ? 5.915 2.392 5.343 1.00 89.50 71 TRP A CA 1
ATOM 561 C C . TRP A 1 71 ? 7.320 2.672 5.888 1.00 89.50 71 TRP A C 1
ATOM 563 O O . TRP A 1 71 ? 8.302 2.502 5.166 1.00 89.50 71 TRP A O 1
ATOM 573 N N . LYS A 1 72 ? 7.446 3.053 7.166 1.00 88.19 72 LYS A N 1
ATOM 574 C CA . LYS A 1 72 ? 8.750 3.296 7.808 1.00 88.19 72 LYS A CA 1
ATOM 575 C C . LYS A 1 72 ? 9.662 2.071 7.719 1.00 88.19 72 LYS A C 1
ATOM 577 O O . LYS A 1 72 ? 10.834 2.219 7.381 1.00 88.19 72 LYS A O 1
ATOM 582 N N . GLN A 1 73 ? 9.126 0.875 7.962 1.00 86.38 73 GLN A N 1
ATOM 583 C CA . GLN A 1 73 ? 9.876 -0.380 7.862 1.00 86.38 73 GLN A CA 1
ATOM 584 C C . GLN A 1 73 ? 10.315 -0.671 6.425 1.00 86.38 73 GLN A C 1
ATOM 586 O O . GLN A 1 73 ? 11.497 -0.914 6.187 1.00 86.38 73 GLN A O 1
ATOM 591 N N . ARG A 1 74 ? 9.400 -0.572 5.450 1.00 83.75 74 ARG A N 1
ATOM 592 C CA . ARG A 1 74 ? 9.740 -0.748 4.029 1.00 83.75 74 ARG A CA 1
ATOM 593 C C . ARG A 1 74 ? 10.815 0.248 3.605 1.00 83.75 74 ARG A C 1
ATOM 595 O O . ARG A 1 74 ? 11.791 -0.147 2.979 1.00 83.75 74 ARG A O 1
ATOM 602 N N . LYS A 1 75 ? 10.699 1.517 3.998 1.00 77.38 75 LYS A N 1
ATOM 603 C CA . LYS A 1 75 ? 11.705 2.537 3.689 1.00 77.38 75 LYS A CA 1
ATOM 604 C C . LYS A 1 75 ? 13.099 2.130 4.170 1.00 77.38 75 LYS A C 1
ATOM 606 O O . LYS A 1 75 ? 14.043 2.325 3.418 1.00 77.38 75 LYS A O 1
ATOM 611 N N . ILE A 1 76 ? 13.235 1.549 5.364 1.00 71.62 76 ILE A N 1
ATOM 612 C CA . ILE A 1 76 ? 14.528 1.065 5.881 1.00 71.62 76 ILE A CA 1
ATOM 613 C C . ILE A 1 76 ? 15.091 -0.049 4.988 1.00 71.62 76 ILE A C 1
ATOM 615 O O . ILE A 1 76 ? 16.243 0.041 4.575 1.00 71.62 76 ILE A O 1
ATOM 619 N N . VAL A 1 77 ? 14.274 -1.047 4.632 1.00 67.38 77 VAL A N 1
ATOM 620 C CA . VAL A 1 77 ? 14.690 -2.168 3.764 1.00 67.38 77 VAL A CA 1
ATOM 621 C C . VAL A 1 77 ? 15.138 -1.675 2.382 1.00 67.38 77 VAL A C 1
ATOM 623 O O . VAL A 1 77 ? 16.172 -2.100 1.874 1.00 67.38 77 VAL A O 1
ATOM 626 N N . TRP A 1 78 ? 14.401 -0.727 1.799 1.00 62.59 78 TRP A N 1
ATOM 627 C CA . TRP A 1 78 ? 14.674 -0.160 0.471 1.00 62.59 78 TRP A CA 1
ATOM 628 C C . TRP A 1 78 ? 15.672 1.011 0.480 1.00 62.59 78 TRP A C 1
ATOM 630 O O . TRP A 1 78 ? 15.923 1.607 -0.560 1.00 62.59 78 TRP A O 1
ATOM 640 N N . SER A 1 79 ? 16.255 1.370 1.631 1.00 57.25 79 SER A N 1
ATOM 641 C CA . SER A 1 79 ? 17.308 2.399 1.716 1.00 57.25 79 SER A CA 1
ATOM 642 C C . SER A 1 79 ? 18.720 1.824 1.538 1.00 57.25 79 SER A C 1
ATOM 644 O O . SER A 1 79 ? 19.700 2.521 1.800 1.00 57.25 79 SER A O 1
ATOM 646 N N . ASN A 1 80 ? 18.848 0.569 1.093 1.00 53.91 80 ASN A N 1
ATOM 647 C CA . ASN A 1 80 ? 20.147 -0.026 0.804 1.00 53.91 80 ASN A CA 1
ATOM 648 C C . ASN A 1 80 ? 20.827 0.684 -0.391 1.00 53.91 80 ASN A C 1
ATOM 650 O O . ASN A 1 80 ? 20.161 0.950 -1.394 1.00 53.91 80 ASN A O 1
ATOM 654 N N . PRO A 1 81 ? 22.148 0.961 -0.348 1.00 46.53 81 PRO A N 1
ATOM 655 C CA . PRO A 1 81 ? 22.820 1.851 -1.308 1.00 46.53 81 PRO A CA 1
ATOM 656 C C . PRO A 1 81 ? 22.821 1.410 -2.787 1.00 46.53 81 PRO A C 1
ATOM 658 O O . PRO A 1 81 ? 23.209 2.202 -3.643 1.00 46.53 81 PRO A O 1
ATOM 661 N N . GLY A 1 82 ? 22.409 0.176 -3.103 1.00 48.47 82 GLY A N 1
ATOM 662 C CA . GLY A 1 82 ? 22.325 -0.353 -4.474 1.00 48.47 82 GLY A CA 1
ATOM 663 C C . GLY A 1 82 ? 20.936 -0.268 -5.122 1.00 48.47 82 GLY A C 1
ATOM 664 O O . GLY A 1 82 ? 20.839 -0.193 -6.346 1.00 48.47 82 GLY A O 1
ATOM 665 N N . ASP A 1 83 ? 19.868 -0.190 -4.322 1.00 51.53 83 ASP A N 1
ATOM 666 C CA . ASP A 1 83 ? 18.483 -0.386 -4.769 1.00 51.53 83 ASP A CA 1
ATOM 667 C C . ASP A 1 83 ? 17.638 0.877 -4.554 1.00 51.53 83 ASP A C 1
ATOM 669 O O . ASP A 1 83 ? 16.749 0.946 -3.717 1.00 51.53 83 ASP A O 1
ATOM 673 N N . LYS A 1 84 ? 17.944 1.902 -5.353 1.00 55.16 84 LYS A N 1
ATOM 674 C CA . LYS A 1 84 ? 17.009 2.931 -5.848 1.00 55.16 84 LYS A CA 1
ATOM 675 C C . LYS A 1 84 ? 15.967 3.459 -4.848 1.00 55.16 84 LYS A C 1
ATOM 677 O O . LYS A 1 84 ? 14.835 2.995 -4.747 1.00 55.16 84 LYS A O 1
ATOM 682 N N . ALA A 1 85 ? 16.351 4.593 -4.266 1.00 71.19 85 ALA A N 1
ATOM 683 C CA . ALA A 1 85 ? 15.516 5.535 -3.537 1.00 71.19 85 ALA A CA 1
ATOM 684 C C . ALA A 1 85 ? 14.133 5.763 -4.171 1.00 71.19 85 ALA A C 1
ATOM 686 O O . ALA A 1 85 ? 14.005 6.002 -5.374 1.00 71.19 85 ALA A O 1
ATOM 687 N N . VAL A 1 86 ? 13.124 5.772 -3.306 1.00 77.31 86 VAL A N 1
ATOM 688 C CA . VAL A 1 86 ? 11.770 6.285 -3.537 1.00 77.31 86 VAL A CA 1
ATOM 689 C C . VAL A 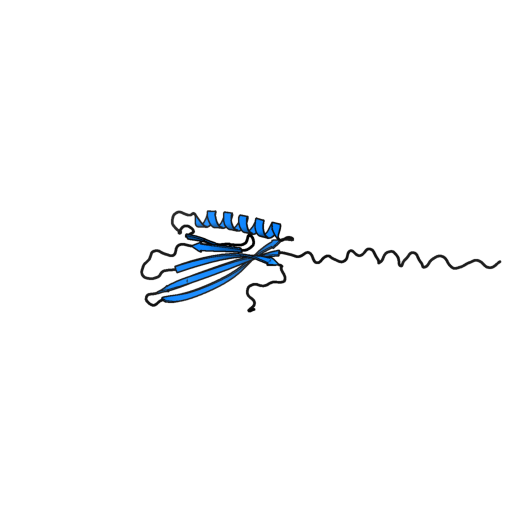1 86 ? 11.820 7.556 -4.394 1.00 77.31 86 VAL A C 1
ATOM 691 O O . VAL A 1 86 ? 12.518 8.511 -4.053 1.00 77.31 86 VAL A O 1
ATOM 694 N N . GLU A 1 87 ? 11.108 7.558 -5.519 1.00 81.56 87 GLU A N 1
ATOM 695 C CA . GLU A 1 87 ? 11.003 8.715 -6.413 1.00 81.56 87 GLU A CA 1
ATOM 696 C C . GLU A 1 87 ? 9.979 9.710 -5.880 1.00 81.56 87 GLU A C 1
ATOM 698 O O . GLU A 1 87 ? 10.238 10.910 -5.805 1.00 81.56 87 GLU A O 1
ATOM 703 N N . LYS A 1 88 ? 8.809 9.192 -5.506 1.00 85.19 88 LYS A N 1
ATOM 704 C CA . LYS A 1 88 ? 7.668 9.994 -5.090 1.00 85.19 88 LYS A CA 1
ATOM 705 C C . LYS A 1 88 ? 6.784 9.191 -4.151 1.00 85.19 88 LYS A C 1
ATOM 707 O O . LYS A 1 88 ? 6.615 7.988 -4.329 1.00 85.19 88 LYS A O 1
ATOM 712 N N . VAL A 1 89 ? 6.200 9.876 -3.177 1.00 86.06 89 VAL A N 1
ATOM 713 C CA . VAL A 1 89 ? 5.103 9.347 -2.369 1.00 86.06 89 VAL A CA 1
ATOM 714 C C . VAL A 1 89 ? 3.905 10.262 -2.580 1.00 86.06 89 VAL A C 1
ATOM 716 O O . VAL A 1 89 ? 3.996 11.463 -2.339 1.00 86.06 89 VAL A O 1
ATOM 719 N N . ASP A 1 90 ? 2.812 9.696 -3.070 1.00 88.62 90 ASP A N 1
ATOM 720 C CA . ASP A 1 90 ? 1.512 10.335 -3.226 1.00 88.62 90 ASP A CA 1
ATOM 721 C C . ASP A 1 90 ? 0.538 9.801 -2.168 1.00 88.62 90 ASP A C 1
ATOM 723 O O . ASP A 1 90 ? 0.697 8.704 -1.639 1.00 88.62 90 ASP A O 1
ATOM 727 N N . GLY A 1 91 ? -0.487 10.588 -1.851 1.00 75.94 91 GLY A N 1
ATOM 728 C CA . GLY A 1 91 ? -1.465 10.237 -0.824 1.00 75.94 91 GLY A CA 1
ATOM 729 C C . GLY A 1 91 ? -2.215 11.473 -0.364 1.00 75.94 91 GLY A C 1
ATOM 730 O O . GLY A 1 91 ? -1.844 12.118 0.609 1.00 75.94 91 GLY A O 1
ATOM 731 N N . LYS A 1 92 ? -3.266 11.858 -1.097 1.00 72.88 92 LYS A N 1
ATOM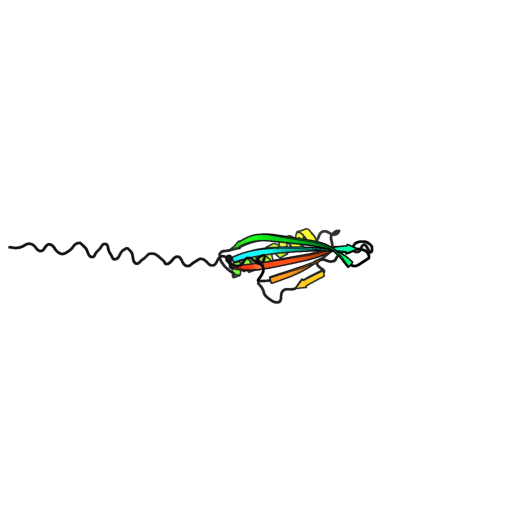 732 C CA . LYS A 1 92 ? -4.092 13.027 -0.734 1.00 72.88 92 LYS A CA 1
ATOM 733 C C . LYS A 1 92 ? -4.959 12.777 0.505 1.00 72.88 92 LYS A C 1
ATOM 735 O O . LYS A 1 92 ? -5.603 13.703 0.988 1.00 72.88 92 LYS A O 1
ATOM 740 N N . LYS A 1 93 ? -5.012 11.531 0.979 1.00 85.69 93 LYS A N 1
ATOM 741 C CA . LYS A 1 93 ? -5.802 11.094 2.123 1.00 85.69 93 LYS A CA 1
ATOM 742 C C . LYS A 1 93 ? -4.937 10.237 3.052 1.00 85.69 93 LYS A C 1
ATOM 744 O O . LYS A 1 93 ? -4.073 9.520 2.556 1.00 85.69 93 LYS A O 1
ATOM 749 N N . PRO A 1 94 ? -5.174 10.286 4.371 1.00 86.38 94 PRO A N 1
ATOM 750 C CA . PRO A 1 94 ? -4.384 9.539 5.350 1.00 86.38 94 PRO A CA 1
ATOM 751 C C . PRO A 1 94 ? -4.574 8.016 5.286 1.00 86.38 94 PRO A C 1
ATOM 753 O O . PRO A 1 94 ? -3.803 7.291 5.895 1.00 86.38 94 PRO A O 1
ATOM 756 N N . ASP A 1 95 ? -5.582 7.520 4.572 1.00 88.88 95 ASP A N 1
ATOM 757 C CA . ASP A 1 95 ? -5.866 6.096 4.396 1.00 88.88 95 ASP A CA 1
ATOM 758 C C . ASP A 1 95 ? -5.220 5.489 3.150 1.00 88.88 95 ASP A C 1
ATOM 760 O O . ASP A 1 95 ? -5.321 4.281 2.953 1.00 88.88 95 ASP A O 1
ATOM 764 N N . LEU A 1 96 ? -4.547 6.290 2.321 1.00 93.62 96 LEU A N 1
ATOM 765 C CA . LEU A 1 96 ? -3.986 5.868 1.043 1.00 93.62 96 LEU A CA 1
ATOM 766 C C . LEU A 1 96 ? -2.586 6.447 0.845 1.00 93.62 96 LEU A C 1
ATOM 768 O O . LEU A 1 96 ? -2.415 7.655 0.686 1.00 93.62 96 LEU A O 1
ATOM 772 N N . LEU A 1 97 ? -1.605 5.559 0.739 1.00 92.75 97 LEU A N 1
ATOM 773 C CA . LEU A 1 97 ? -0.230 5.883 0.379 1.00 92.75 97 LEU A CA 1
ATOM 774 C C . LEU A 1 97 ? 0.138 5.176 -0.921 1.00 92.75 97 LEU A C 1
ATOM 776 O O . LEU A 1 97 ? 0.008 3.963 -1.020 1.00 92.75 97 LEU A O 1
ATOM 780 N N . ILE A 1 98 ? 0.630 5.923 -1.904 1.00 92.44 98 ILE A N 1
ATOM 781 C CA . ILE A 1 98 ? 1.125 5.411 -3.184 1.00 92.44 98 ILE A CA 1
ATOM 782 C C . ILE A 1 98 ? 2.604 5.770 -3.277 1.00 92.44 98 ILE A C 1
ATOM 784 O O . ILE A 1 98 ? 2.982 6.934 -3.212 1.00 92.44 98 ILE A O 1
ATOM 788 N N . ILE A 1 99 ? 3.457 4.771 -3.421 1.00 90.44 99 ILE A N 1
ATOM 789 C CA . ILE A 1 99 ? 4.908 4.895 -3.392 1.00 90.44 99 ILE A CA 1
ATOM 790 C C . ILE A 1 99 ? 5.432 4.520 -4.770 1.00 90.44 99 ILE A C 1
ATOM 792 O O . ILE A 1 99 ? 5.334 3.371 -5.195 1.00 90.44 99 ILE A O 1
ATOM 796 N N . HIS A 1 100 ? 6.024 5.486 -5.461 1.00 88.44 100 HIS A N 1
ATOM 797 C CA . HIS A 1 100 ? 6.688 5.277 -6.738 1.00 88.44 100 HIS A CA 1
ATOM 798 C C . HIS A 1 100 ? 8.187 5.114 -6.518 1.00 88.44 100 HIS A C 1
ATOM 800 O O . HIS A 1 100 ? 8.837 5.962 -5.898 1.00 88.44 100 HIS A O 1
ATOM 806 N N . TYR A 1 101 ? 8.743 4.031 -7.047 1.00 84.69 101 TYR A N 1
ATOM 807 C CA . TYR A 1 101 ? 10.171 3.749 -6.975 1.00 84.69 101 TYR A CA 1
ATOM 808 C C . TYR A 1 101 ? 10.856 4.164 -8.272 1.00 84.69 101 TYR A C 1
ATOM 810 O O . TYR A 1 101 ? 10.305 3.977 -9.362 1.00 84.69 101 TYR A O 1
ATOM 818 N N . LYS A 1 102 ? 12.087 4.680 -8.159 1.00 77.81 102 LYS A N 1
ATOM 819 C CA . LYS A 1 102 ? 12.916 4.969 -9.333 1.00 77.81 102 LYS A CA 1
ATOM 820 C C . LYS A 1 102 ? 13.157 3.678 -10.104 1.00 77.81 102 LYS A C 1
ATOM 822 O O . LYS A 1 102 ? 13.595 2.682 -9.531 1.00 77.81 102 LYS A O 1
ATOM 827 N N . GLY A 1 103 ? 12.910 3.707 -11.409 1.00 70.81 103 GLY A N 1
ATOM 828 C CA . GLY A 1 103 ? 13.144 2.542 -12.252 1.00 70.81 103 GLY A CA 1
ATOM 829 C C . GLY A 1 103 ? 14.624 2.226 -12.458 1.00 70.81 103 GLY A C 1
ATOM 830 O O . GLY A 1 103 ? 15.501 3.048 -12.164 1.00 70.81 103 GLY A O 1
ATOM 831 N N . SER A 1 104 ? 14.930 1.023 -12.960 1.00 65.38 104 SER A N 1
ATOM 832 C CA . SER A 1 104 ? 16.297 0.689 -13.390 1.00 65.38 104 SER A CA 1
ATOM 833 C C . SER A 1 104 ? 16.802 1.693 -14.431 1.00 65.38 104 SER A C 1
ATOM 835 O O . SER A 1 104 ? 16.049 2.095 -15.307 1.00 65.38 104 SER A O 1
ATOM 837 N N . ALA A 1 105 ? 18.058 2.139 -14.304 1.00 56.03 105 ALA A N 1
ATOM 838 C CA . ALA A 1 105 ? 18.643 3.137 -15.213 1.00 56.03 105 ALA A CA 1
ATOM 839 C C . ALA A 1 105 ? 19.130 2.495 -16.523 1.00 56.03 105 ALA A C 1
ATOM 841 O O . ALA A 1 105 ? 19.692 3.176 -17.380 1.00 56.03 105 ALA A O 1
ATOM 842 N N . ASP A 1 106 ? 18.948 1.181 -16.650 1.00 52.59 106 ASP A N 1
ATOM 843 C CA . ASP A 1 106 ? 19.390 0.433 -17.806 1.00 52.59 106 ASP A CA 1
ATOM 844 C C . ASP A 1 106 ? 18.467 0.711 -19.000 1.00 52.59 106 ASP A C 1
ATOM 846 O O . ASP A 1 106 ? 17.257 0.482 -18.957 1.00 52.59 106 ASP A O 1
ATOM 850 N N . LYS A 1 107 ? 19.049 1.267 -20.066 1.00 49.53 107 LYS A N 1
ATOM 851 C CA . LYS A 1 107 ? 18.336 1.875 -21.205 1.00 49.53 107 LYS A CA 1
ATOM 852 C C . LYS A 1 107 ? 17.659 0.854 -22.128 1.00 49.53 107 LYS A C 1
ATOM 854 O O . LYS A 1 107 ? 16.960 1.251 -23.054 1.00 49.53 107 LYS A O 1
ATOM 859 N N . SER A 1 108 ? 17.881 -0.438 -21.892 1.00 52.19 108 SER A N 1
ATOM 860 C CA . SER A 1 108 ? 17.410 -1.532 -22.752 1.00 52.19 108 SER A CA 1
ATOM 861 C C . SER A 1 108 ? 16.199 -2.278 -22.182 1.00 52.19 108 SER A C 1
ATOM 863 O O . SER A 1 108 ? 15.453 -2.880 -22.951 1.00 52.19 108 SER A O 1
ATOM 865 N N . ALA A 1 109 ? 16.015 -2.239 -20.857 1.00 58.94 109 ALA A N 1
ATOM 866 C CA . ALA A 1 109 ? 14.906 -2.862 -20.141 1.00 58.94 109 ALA A CA 1
ATOM 867 C C . ALA A 1 109 ? 14.694 -2.146 -18.796 1.00 58.94 109 ALA A C 1
ATOM 869 O O . ALA A 1 109 ? 15.325 -2.459 -17.784 1.00 58.94 109 ALA A O 1
ATOM 870 N N . GLY A 1 110 ? 13.831 -1.132 -18.795 1.00 73.50 110 GLY A N 1
ATOM 871 C CA . GLY A 1 110 ? 13.436 -0.445 -17.569 1.00 73.50 110 GLY A CA 1
ATOM 872 C C . GLY A 1 110 ? 12.406 -1.268 -16.797 1.00 73.50 110 GLY A C 1
ATOM 873 O O . GLY A 1 110 ? 11.602 -1.982 -17.388 1.00 73.50 110 GLY A O 1
ATOM 874 N N . ALA A 1 111 ? 12.380 -1.131 -15.476 1.00 80.50 111 ALA A N 1
ATOM 875 C CA . ALA A 1 111 ? 11.274 -1.615 -14.657 1.00 80.50 111 ALA A CA 1
ATOM 876 C C . ALA A 1 111 ? 10.818 -0.487 -13.737 1.00 80.50 111 ALA A C 1
ATOM 878 O O . ALA A 1 111 ? 11.659 0.151 -13.107 1.00 80.50 111 ALA A O 1
ATOM 879 N N . ARG A 1 112 ? 9.512 -0.226 -13.667 1.00 85.06 112 ARG A N 1
ATOM 880 C CA . ARG A 1 112 ? 8.901 0.744 -12.756 1.00 85.06 112 ARG A CA 1
ATOM 881 C C . ARG A 1 112 ? 8.058 -0.005 -11.744 1.00 85.06 112 ARG A C 1
ATOM 883 O O . ARG A 1 112 ? 7.154 -0.746 -12.121 1.00 85.06 112 ARG A O 1
ATOM 890 N N . ARG A 1 113 ? 8.335 0.236 -10.467 1.00 86.88 113 ARG A N 1
ATOM 891 C CA . ARG A 1 113 ? 7.576 -0.331 -9.358 1.00 86.88 113 ARG A CA 1
ATOM 892 C C . ARG A 1 113 ? 6.722 0.740 -8.691 1.00 86.88 113 ARG A C 1
ATOM 894 O O . ARG A 1 113 ? 7.189 1.863 -8.482 1.00 86.88 113 ARG A O 1
ATOM 901 N N . THR A 1 114 ? 5.493 0.376 -8.348 1.00 90.38 114 THR A N 1
ATOM 902 C CA . THR A 1 114 ? 4.605 1.174 -7.503 1.00 90.38 114 THR A CA 1
ATOM 903 C C . THR A 1 114 ? 4.032 0.295 -6.400 1.00 90.38 114 THR A C 1
ATOM 905 O O . THR A 1 114 ? 3.425 -0.730 -6.694 1.00 90.38 114 THR A O 1
ATOM 908 N N . ASP A 1 115 ? 4.188 0.712 -5.148 1.00 91.69 115 ASP A N 1
ATOM 909 C CA . ASP A 1 115 ? 3.523 0.079 -4.008 1.00 91.69 115 ASP A CA 1
ATOM 910 C C . ASP A 1 115 ? 2.388 0.991 -3.547 1.00 91.69 115 ASP A C 1
ATOM 912 O O . ASP A 1 115 ? 2.579 2.191 -3.387 1.00 91.69 115 ASP A O 1
ATOM 916 N N . THR A 1 116 ? 1.206 0.443 -3.303 1.00 95.06 116 THR A N 1
ATOM 917 C CA . THR A 1 116 ? 0.095 1.169 -2.685 1.00 95.06 116 THR A CA 1
ATOM 918 C C . THR A 1 116 ? -0.253 0.515 -1.366 1.00 95.06 116 THR A C 1
ATOM 920 O O . THR A 1 116 ? -0.487 -0.688 -1.326 1.00 95.06 116 THR A O 1
ATOM 923 N N . LEU A 1 117 ? -0.330 1.300 -0.301 1.00 96.31 117 LEU A N 1
ATOM 924 C CA . LEU A 1 117 ? -0.880 0.890 0.980 1.00 96.31 117 LEU A CA 1
ATOM 925 C C . LEU A 1 117 ? -2.233 1.569 1.165 1.00 96.31 117 LEU A C 1
ATOM 927 O O . LEU A 1 117 ? -2.352 2.774 0.947 1.00 96.31 117 LEU A O 1
ATOM 931 N N . MET A 1 118 ? -3.247 0.813 1.577 1.00 96.12 118 MET A N 1
ATOM 932 C CA . MET A 1 118 ? -4.593 1.349 1.771 1.00 96.12 118 MET A CA 1
ATOM 933 C C . MET A 1 118 ? -5.284 0.751 2.992 1.00 96.12 118 MET A C 1
ATOM 935 O O . MET A 1 118 ? -5.220 -0.453 3.218 1.00 96.12 118 MET A O 1
ATOM 939 N N . CYS A 1 119 ? -5.949 1.601 3.764 1.00 96.56 119 CYS A N 1
ATOM 940 C CA . CYS A 1 119 ? -6.792 1.200 4.880 1.00 96.56 119 CYS A CA 1
ATOM 941 C C . CYS A 1 119 ? -8.250 1.180 4.444 1.00 96.56 119 CYS A C 1
ATOM 943 O O . CYS A 1 119 ? -8.806 2.221 4.107 1.00 96.56 119 CYS A O 1
ATOM 945 N N . LEU A 1 120 ? -8.873 0.004 4.472 1.00 95.06 120 LEU A N 1
ATOM 946 C CA . LEU A 1 120 ? -10.266 -0.182 4.069 1.00 95.06 120 LEU A CA 1
ATOM 947 C C . LEU A 1 120 ? -11.053 -0.902 5.168 1.00 95.06 120 LEU A C 1
ATOM 949 O O . LEU A 1 120 ? -10.483 -1.755 5.845 1.00 95.06 120 LEU A O 1
ATOM 953 N N . PRO A 1 121 ? -12.351 -0.613 5.359 1.00 93.50 121 PRO A N 1
ATOM 954 C CA . PRO A 1 121 ? -13.224 -1.463 6.161 1.00 93.50 121 PRO A CA 1
ATOM 955 C C . PRO A 1 121 ? -13.172 -2.909 5.655 1.00 93.50 121 PRO A C 1
ATOM 957 O O . PRO A 1 121 ? -13.166 -3.141 4.451 1.00 93.50 121 PRO A O 1
ATOM 960 N N . SER A 1 122 ? -13.176 -3.883 6.561 1.00 88.75 122 SER A N 1
ATOM 961 C CA . SER A 1 122 ? -13.049 -5.313 6.253 1.00 88.75 122 SER A CA 1
ATOM 962 C C . SER A 1 122 ? -14.041 -5.859 5.221 1.00 88.75 122 SER A C 1
ATOM 964 O O . SER A 1 122 ? -13.655 -6.786 4.514 1.00 88.75 122 SER A O 1
ATOM 966 N N . PRO A 1 123 ? -15.286 -5.354 5.103 1.00 86.31 123 PRO A N 1
ATOM 967 C CA . PRO A 1 123 ? -16.191 -5.804 4.048 1.00 86.31 123 PRO A CA 1
ATOM 968 C C . PRO A 1 123 ? -15.769 -5.374 2.635 1.00 86.31 123 PRO A C 1
ATOM 970 O O . PRO A 1 123 ? -16.332 -5.874 1.668 1.00 86.31 123 PRO A O 1
ATOM 973 N N . LEU A 1 124 ? -14.838 -4.423 2.498 1.00 89.44 124 LEU A N 1
ATOM 974 C CA . LEU A 1 124 ? -14.382 -3.922 1.205 1.00 89.44 124 LEU A CA 1
ATOM 975 C C . LEU A 1 124 ? -13.105 -4.637 0.761 1.00 89.44 124 LEU A C 1
ATOM 977 O O . LEU A 1 124 ? -12.028 -4.427 1.325 1.00 89.44 124 LEU A O 1
ATOM 981 N N . ASP A 1 125 ? -13.226 -5.422 -0.307 1.00 90.88 125 ASP A N 1
ATOM 982 C CA . ASP A 1 125 ? -12.098 -5.989 -1.037 1.00 90.88 125 ASP A CA 1
ATOM 983 C C . ASP A 1 125 ? -11.741 -5.085 -2.235 1.00 90.88 125 ASP A C 1
ATOM 985 O O . ASP A 1 125 ? -12.566 -4.884 -3.129 1.00 90.88 125 ASP A O 1
ATOM 989 N N . PRO A 1 126 ? -10.532 -4.500 -2.290 1.00 90.06 126 PRO A N 1
ATOM 990 C CA . PRO A 1 126 ? -10.127 -3.629 -3.392 1.00 90.06 126 PRO A CA 1
ATOM 991 C C . PRO A 1 126 ? -9.786 -4.380 -4.690 1.00 90.06 126 PRO A C 1
ATOM 993 O O . PRO A 1 126 ? -9.483 -3.732 -5.696 1.00 90.06 126 PRO A O 1
ATOM 996 N N . ARG A 1 127 ? -9.781 -5.719 -4.672 1.00 90.06 127 ARG A N 1
ATOM 997 C CA . ARG A 1 127 ? -9.537 -6.572 -5.844 1.00 90.06 127 ARG A CA 1
ATOM 998 C C . ARG A 1 127 ? -10.795 -6.784 -6.671 1.00 90.06 127 ARG A C 1
ATOM 1000 O O . ARG A 1 127 ? -10.677 -7.026 -7.873 1.00 90.06 127 ARG A O 1
ATOM 1007 N N . ASP A 1 128 ? -11.959 -6.707 -6.034 1.00 80.12 128 ASP A N 1
ATOM 1008 C CA . ASP A 1 128 ? -13.226 -6.955 -6.701 1.00 80.12 128 ASP A CA 1
ATOM 1009 C C . ASP A 1 128 ? -13.509 -5.837 -7.719 1.00 80.12 128 ASP A C 1
ATOM 1011 O O . ASP A 1 128 ? -13.364 -4.647 -7.403 1.00 80.12 128 ASP A O 1
ATOM 1015 N N . PRO A 1 129 ? -13.879 -6.188 -8.965 1.00 60.28 129 PRO A N 1
ATOM 1016 C CA . PRO A 1 129 ? -14.269 -5.198 -9.953 1.00 60.28 129 PRO A CA 1
ATOM 1017 C C . PRO A 1 129 ? -15.520 -4.460 -9.460 1.00 60.28 129 PRO A C 1
ATOM 1019 O O . PRO A 1 129 ? -16.496 -5.085 -9.048 1.00 60.28 129 PRO A O 1
ATOM 1022 N N . LYS A 1 130 ? -15.461 -3.126 -9.483 1.00 53.78 130 LYS A N 1
ATOM 1023 C CA . LYS A 1 130 ? -16.601 -2.250 -9.187 1.00 53.78 130 LYS A CA 1
ATOM 1024 C C . LYS A 1 130 ? -17.529 -2.114 -10.382 1.00 53.78 130 LYS A C 1
ATOM 1026 O O . LYS A 1 130 ? -17.000 -2.051 -11.515 1.00 53.78 130 LYS A O 1
#

pLDDT: mean 77.6, std 17.85, range [39.03, 97.62]